Protein AF-A0A812RHD6-F1 (afdb_monomer)

Sequence (148 aa):
MIKLGETEMQVLSQSPSPRGTELSVMFYEGPFAGHKVTVPAAGITIGRVSDNTLVLLQDGTVSAHHAMLFHENSNFFIQDLGSCNGTCVRLSEERISSDWHPIMDGDVPDLAGIWRASSPLKPSIAVTSFGLMWIKLRMLVRLREDSE

Solvent-accessible surface area (backbone atoms only — not comparable to full-atom values): 9041 Å² total; per-residue (Å²): 77,38,34,47,48,71,31,29,34,33,81,76,48,78,45,85,49,101,78,42,51,30,39,35,34,35,25,72,34,48,93,53,42,79,42,73,50,79,39,53,35,86,32,44,37,33,13,31,36,86,90,30,74,42,58,44,66,83,41,86,52,38,26,58,60,22,33,34,41,40,52,57,94,95,39,81,47,78,42,36,60,78,30,86,70,41,30,32,35,40,85,46,61,94,91,52,91,61,67,73,44,73,47,49,82,80,48,45,62,44,101,85,71,48,73,46,79,59,79,79,74,74,82,90,67,87,81,79,84,86,82,89,76,76,81,78,73,77,79,80,81,80,84,86,80,93,89,132

Foldseek 3Di:
DKDAFFKDKDFDDWDADPQGIKIWMATCTAPRHGDIDIATQAWWWEFCADVTPHHRVRRPQTHRTAWIWHHDPNDIDIAGPPGPVAMWDAPDDPPDDDDIDGHDHPQDQDPVRHTDDPPDPPPPDDDDDDDPDPPPPPPPPPPPDDDD

InterPro domains:
  IPR000253 Forkhead-associated (FHA) domain [PF00498] (44-108)
  IPR000253 Forkhead-associated (FHA) domain [PS50006] (44-89)
  IPR000253 Forkhead-associated (FHA) domain [SM00240] (43-94)
  IPR008984 SMAD/FHA domain superfamily [SSF49879] (15-108)

Nearest PDB structures (foldseek):
  5a8i-assembly1_A  TM=7.396E-01  e=1.228E-04  Sulfolobus acidocaldarius
  4d9v-assembly1_A  TM=8.125E-01  e=6.329E-02  Yersinia pseudotuberculosis
  6uid-assembly1_A  TM=7.118E-01  e=7.055E-02  Pseudomonas aeruginosa
  1lgp-assembly1_A  TM=6.409E-01  e=7.055E-02  Homo sapiens
  3jva-assembly1_C  TM=2.546E-01  e=3.924E+00  Enterococcus faecalis V583

Organism: NCBI:txid878477

Structure (mmCIF, N/CA/C/O backbone):
data_AF-A0A812RHD6-F1
#
_entry.id   AF-A0A812RHD6-F1
#
loop_
_atom_site.group_PDB
_atom_site.id
_atom_site.type_symbol
_atom_site.label_atom_id
_atom_site.label_alt_id
_atom_site.label_comp_id
_atom_site.label_asym_id
_atom_site.label_entity_id
_atom_site.label_seq_id
_atom_site.pdbx_PDB_ins_code
_atom_site.Cartn_x
_atom_site.Cartn_y
_atom_site.Cartn_z
_atom_site.occupancy
_atom_site.B_iso_or_equiv
_atom_site.auth_seq_id
_atom_site.auth_comp_id
_atom_site.auth_asym_id
_atom_site.auth_atom_id
_atom_site.pdbx_PDB_model_num
ATOM 1 N N . MET A 1 1 ? 6.148 8.066 -0.228 1.00 86.81 1 MET A N 1
ATOM 2 C CA . MET A 1 1 ? 5.209 7.763 0.879 1.00 86.81 1 MET A CA 1
ATOM 3 C C . MET A 1 1 ? 3.896 7.322 0.259 1.00 86.81 1 MET A C 1
ATOM 5 O O . MET A 1 1 ? 3.568 7.822 -0.809 1.00 86.81 1 MET A O 1
ATOM 9 N N . ILE A 1 2 ? 3.186 6.392 0.878 1.00 90.06 2 ILE A N 1
ATOM 10 C CA . ILE A 1 2 ? 1.908 5.839 0.433 1.00 90.06 2 ILE A CA 1
ATOM 11 C C . ILE A 1 2 ? 0.946 5.955 1.614 1.00 90.06 2 ILE A C 1
ATOM 13 O O . ILE A 1 2 ? 1.326 5.607 2.728 1.00 90.06 2 ILE A O 1
ATOM 17 N N . LYS A 1 3 ? -0.269 6.441 1.385 1.00 90.69 3 LYS A N 1
ATOM 18 C CA . LYS A 1 3 ? -1.308 6.605 2.397 1.00 90.69 3 LYS A CA 1
ATOM 19 C C . LYS A 1 3 ? -2.534 5.778 2.031 1.00 90.69 3 LYS A C 1
ATOM 21 O O . LYS A 1 3 ? -2.970 5.798 0.882 1.00 90.69 3 LYS A O 1
ATOM 26 N N . LEU A 1 4 ? -3.061 5.066 3.019 1.00 89.75 4 LEU A N 1
ATOM 27 C CA . LEU A 1 4 ? -4.232 4.196 2.947 1.00 89.75 4 LEU A CA 1
ATOM 28 C C . LEU A 1 4 ? -5.114 4.532 4.151 1.00 89.75 4 LEU A C 1
ATOM 30 O O . LEU A 1 4 ? -4.829 4.094 5.264 1.00 89.75 4 LEU A O 1
ATOM 34 N N . GLY A 1 5 ? -6.150 5.350 3.957 1.00 87.50 5 GLY A N 1
ATOM 35 C CA . GLY A 1 5 ? -6.889 5.906 5.095 1.00 87.50 5 GLY A CA 1
ATOM 36 C C . GLY A 1 5 ? -5.998 6.811 5.963 1.00 87.50 5 GLY A C 1
ATOM 37 O O . GLY A 1 5 ? -5.412 7.767 5.455 1.00 87.50 5 GLY A O 1
ATOM 38 N N . GLU A 1 6 ? -5.877 6.511 7.257 1.00 87.56 6 GLU A N 1
ATOM 39 C CA . GLU A 1 6 ? -4.984 7.185 8.216 1.00 87.56 6 GLU A CA 1
ATOM 40 C C . GLU A 1 6 ? -3.612 6.508 8.329 1.00 87.56 6 GLU A C 1
ATOM 42 O O . GLU A 1 6 ? -2.696 7.047 8.948 1.00 87.56 6 GLU A O 1
ATOM 47 N N . THR A 1 7 ? -3.438 5.345 7.704 1.00 89.44 7 THR A N 1
ATOM 48 C CA . THR A 1 7 ? -2.173 4.617 7.702 1.00 89.44 7 THR A CA 1
ATOM 49 C C . THR A 1 7 ? -1.232 5.172 6.632 1.00 89.44 7 THR A C 1
ATOM 51 O O . THR A 1 7 ? -1.577 5.217 5.450 1.00 89.44 7 THR A O 1
ATOM 54 N N . GLU A 1 8 ? -0.010 5.543 7.025 1.00 91.50 8 GLU A N 1
ATOM 55 C CA . GLU A 1 8 ? 1.048 5.984 6.106 1.00 91.50 8 GLU A CA 1
ATOM 56 C C . GLU A 1 8 ? 2.239 5.029 6.125 1.00 91.50 8 GLU A C 1
ATOM 58 O O . GLU A 1 8 ? 2.721 4.616 7.181 1.00 91.50 8 GLU A O 1
ATOM 63 N N . MET A 1 9 ? 2.747 4.705 4.938 1.00 91.94 9 MET A N 1
ATOM 64 C CA . MET A 1 9 ? 3.860 3.788 4.745 1.00 91.94 9 MET A CA 1
ATOM 65 C C . MET A 1 9 ? 4.870 4.286 3.706 1.00 91.94 9 MET A C 1
ATOM 67 O O . MET A 1 9 ? 4.532 4.936 2.717 1.00 91.94 9 MET A O 1
ATOM 71 N N . GLN A 1 10 ? 6.140 3.954 3.901 1.00 90.31 10 GLN A N 1
ATOM 72 C CA . GLN A 1 10 ? 7.234 4.275 2.994 1.00 90.31 10 GLN A CA 1
ATOM 73 C C . GLN A 1 10 ? 7.834 3.003 2.413 1.00 90.31 10 GLN A C 1
ATOM 75 O O . GLN A 1 10 ? 8.147 2.060 3.138 1.00 90.31 10 GLN A O 1
ATOM 80 N N . VAL A 1 11 ? 8.075 3.011 1.106 1.00 89.31 11 VAL A N 1
ATOM 81 C CA . VAL A 1 11 ? 8.959 2.036 0.468 1.00 89.31 11 VAL A CA 1
ATOM 82 C C . VAL A 1 11 ? 10.398 2.355 0.865 1.00 89.31 11 VAL A C 1
ATOM 84 O O . VAL A 1 11 ? 10.882 3.449 0.587 1.00 89.31 11 VAL A O 1
ATOM 87 N N . LEU A 1 12 ? 11.071 1.403 1.507 1.00 89.00 12 LEU A N 1
ATOM 88 C CA . LEU A 1 12 ? 12.463 1.546 1.929 1.00 89.00 12 LEU A CA 1
ATOM 89 C C . LEU A 1 12 ? 13.443 1.036 0.873 1.00 89.00 12 LEU A C 1
ATOM 91 O O . LEU A 1 12 ? 14.449 1.679 0.599 1.00 89.00 12 LEU A O 1
ATOM 95 N N . SER A 1 13 ? 13.183 -0.146 0.313 1.00 88.25 13 SER A N 1
ATOM 96 C CA . SER A 1 13 ? 14.088 -0.775 -0.648 1.00 88.25 13 SER A CA 1
ATOM 97 C C . SER A 1 13 ? 13.400 -1.883 -1.433 1.00 88.25 13 SER A C 1
ATOM 99 O O . SER A 1 13 ? 12.423 -2.474 -0.971 1.00 88.25 13 SER A O 1
ATOM 101 N N . GLN A 1 14 ? 13.972 -2.211 -2.588 1.00 90.81 14 GLN A N 1
ATOM 102 C CA . GLN A 1 14 ? 13.684 -3.429 -3.336 1.00 90.81 14 GLN A CA 1
ATOM 103 C C . GLN A 1 14 ? 14.949 -4.282 -3.353 1.00 90.81 14 GLN A C 1
ATOM 105 O O . GLN A 1 14 ? 16.029 -3.777 -3.660 1.00 90.81 14 GLN A O 1
ATOM 110 N N . SER A 1 15 ? 14.836 -5.554 -2.985 1.00 87.94 15 SER A N 1
ATOM 111 C CA . SER A 1 15 ? 15.979 -6.466 -2.921 1.00 87.94 15 SER A CA 1
ATOM 112 C C . SER A 1 15 ? 15.669 -7.790 -3.612 1.00 87.94 15 SER A C 1
ATOM 114 O O . SER A 1 15 ? 14.562 -8.307 -3.457 1.00 87.94 15 SER A O 1
ATOM 116 N N . PRO A 1 16 ? 16.625 -8.375 -4.350 1.00 89.38 16 PRO A N 1
ATOM 117 C CA . PRO A 1 16 ? 16.440 -9.693 -4.939 1.00 89.38 16 PRO A CA 1
ATOM 118 C C . PRO A 1 16 ? 16.329 -10.766 -3.847 1.00 89.38 16 PRO A C 1
ATOM 120 O O . PRO A 1 16 ? 17.078 -10.754 -2.871 1.00 89.38 16 PRO A O 1
ATOM 123 N N . SER A 1 17 ? 15.421 -11.722 -4.038 1.00 88.50 17 SER A N 1
ATOM 124 C CA . SER A 1 17 ? 15.264 -12.921 -3.210 1.00 88.50 17 SER A CA 1
ATOM 125 C C . SER A 1 17 ? 15.169 -14.174 -4.097 1.00 88.50 17 SER A C 1
ATOM 127 O O . SER A 1 17 ? 14.880 -14.061 -5.293 1.00 88.50 17 SER A O 1
ATOM 129 N N . PRO A 1 18 ? 15.321 -15.392 -3.539 1.00 87.31 18 PRO A N 1
ATOM 130 C CA . PRO A 1 18 ? 15.112 -16.638 -4.286 1.00 87.31 18 PRO A CA 1
ATOM 131 C C . PRO A 1 18 ? 13.714 -16.779 -4.911 1.00 87.31 18 PRO A C 1
ATOM 133 O O . PRO A 1 18 ? 13.530 -17.588 -5.815 1.00 87.31 18 PRO A O 1
ATOM 136 N N . ARG A 1 19 ? 12.724 -16.015 -4.428 1.00 84.12 19 ARG A N 1
ATOM 137 C CA . ARG A 1 19 ? 11.331 -16.029 -4.903 1.00 84.12 19 ARG A CA 1
ATOM 138 C C . ARG A 1 19 ? 10.986 -14.823 -5.790 1.00 84.12 19 ARG A C 1
ATOM 140 O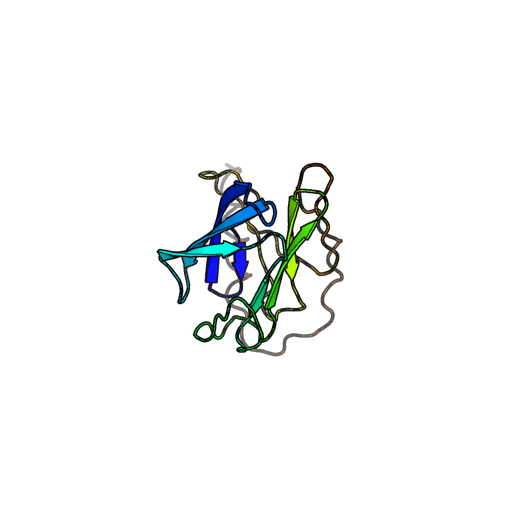 O . ARG A 1 19 ? 9.812 -14.593 -6.059 1.00 84.12 19 ARG A O 1
ATOM 147 N N . GLY A 1 20 ? 11.986 -14.054 -6.226 1.00 87.00 20 GLY A N 1
ATOM 148 C CA . GLY A 1 20 ? 11.824 -12.814 -6.993 1.00 87.00 20 GLY A CA 1
ATOM 149 C C . GLY A 1 20 ? 12.199 -11.568 -6.190 1.00 87.00 20 GLY A C 1
ATOM 150 O O . GLY A 1 20 ? 12.770 -11.666 -5.105 1.00 87.00 20 GLY A O 1
ATOM 151 N N . THR A 1 21 ? 11.907 -10.381 -6.715 1.00 88.88 21 THR A N 1
ATOM 152 C CA . THR A 1 21 ? 12.156 -9.116 -6.009 1.00 88.88 21 THR A CA 1
ATOM 153 C C . THR A 1 21 ? 11.221 -8.993 -4.804 1.00 88.88 21 THR A C 1
ATOM 155 O O . THR A 1 21 ? 10.021 -9.204 -4.929 1.00 88.88 21 THR A O 1
ATOM 158 N N . GLU A 1 22 ? 11.755 -8.651 -3.636 1.00 92.69 22 GLU A N 1
ATOM 159 C CA . GLU A 1 22 ? 10.981 -8.340 -2.433 1.00 92.69 22 GLU A CA 1
ATOM 160 C C . GLU A 1 22 ? 11.029 -6.830 -2.163 1.00 92.69 22 GLU A C 1
ATOM 162 O O . GLU A 1 22 ? 12.077 -6.193 -2.301 1.00 92.69 22 GLU A O 1
ATOM 167 N N . LEU A 1 23 ? 9.893 -6.255 -1.774 1.00 91.81 23 LEU A N 1
ATOM 168 C CA . LEU A 1 23 ? 9.745 -4.840 -1.443 1.00 91.81 23 LEU A CA 1
ATOM 169 C C . LEU A 1 23 ? 9.657 -4.679 0.077 1.00 91.81 23 LEU A C 1
ATOM 171 O O . LEU A 1 23 ? 8.780 -5.235 0.730 1.00 91.81 23 LEU A O 1
ATOM 175 N N . SER A 1 24 ? 10.563 -3.894 0.651 1.00 92.94 24 SER A N 1
ATOM 176 C CA . SER A 1 24 ? 10.540 -3.541 2.068 1.00 92.94 24 SER A CA 1
ATOM 177 C C . SER A 1 24 ? 9.732 -2.266 2.272 1.00 92.94 24 SER A C 1
ATOM 179 O O . SER A 1 24 ? 10.080 -1.224 1.719 1.00 92.94 24 SER A O 1
ATOM 181 N N . VAL A 1 25 ? 8.736 -2.317 3.151 1.00 92.94 25 VAL A N 1
ATOM 182 C CA . VAL A 1 25 ? 7.863 -1.190 3.490 1.00 92.94 25 VAL A CA 1
ATOM 183 C C . VAL A 1 25 ? 7.915 -0.924 4.995 1.00 92.94 25 VAL A C 1
ATOM 185 O O . VAL A 1 25 ? 7.939 -1.866 5.782 1.00 92.94 25 VAL A O 1
ATOM 188 N N . MET A 1 26 ? 7.950 0.342 5.409 1.00 93.62 26 MET A N 1
ATOM 189 C CA . MET A 1 26 ? 7.891 0.761 6.814 1.00 93.62 26 MET A CA 1
ATOM 190 C C . MET A 1 26 ? 6.690 1.662 7.057 1.00 93.62 26 MET A C 1
ATOM 192 O O . MET A 1 26 ? 6.425 2.561 6.268 1.00 93.62 26 MET A O 1
ATOM 196 N N . PHE A 1 27 ? 5.985 1.435 8.157 1.00 92.81 27 PHE A N 1
ATOM 197 C CA . PHE A 1 27 ? 4.834 2.232 8.567 1.00 92.81 27 PHE A CA 1
ATOM 198 C C . PHE A 1 27 ? 5.286 3.415 9.420 1.00 92.81 27 PHE A C 1
ATOM 200 O O . PHE A 1 27 ? 6.046 3.240 10.373 1.00 92.81 27 PHE A O 1
ATOM 207 N N . TYR A 1 28 ? 4.801 4.606 9.089 1.00 89.69 28 TYR A N 1
ATOM 208 C CA . TYR A 1 28 ? 5.109 5.856 9.785 1.00 89.69 28 TYR A CA 1
ATOM 209 C C . TYR A 1 28 ? 3.925 6.353 10.611 1.00 89.69 28 TYR A C 1
ATOM 211 O O . TYR A 1 28 ? 4.125 6.834 11.723 1.00 89.69 28 TYR A O 1
ATOM 219 N N . GLU A 1 29 ? 2.706 6.176 10.101 1.00 87.88 29 GLU A N 1
ATOM 220 C CA . GLU A 1 29 ? 1.467 6.537 10.793 1.00 87.88 29 GLU A CA 1
ATOM 221 C C . GLU A 1 29 ? 0.463 5.381 10.763 1.00 87.88 29 GLU A C 1
ATOM 223 O O . GLU A 1 29 ? 0.575 4.450 9.960 1.00 87.88 29 GLU A O 1
ATOM 228 N N . GLY A 1 30 ? -0.523 5.452 11.656 1.00 85.50 30 GLY A N 1
ATOM 229 C CA . GLY A 1 30 ? -1.557 4.439 11.824 1.00 85.50 30 GLY A CA 1
ATOM 230 C C . GLY A 1 30 ? -1.192 3.339 12.832 1.00 85.50 30 GLY A C 1
ATOM 231 O O . GLY A 1 30 ? -0.153 3.396 13.496 1.00 85.50 30 GLY A O 1
ATOM 232 N N . PRO A 1 31 ? -2.041 2.304 12.959 1.00 82.12 31 PRO A N 1
ATOM 233 C CA . PRO A 1 31 ? -1.912 1.274 13.997 1.00 82.12 31 PRO A CA 1
ATOM 234 C C . PRO A 1 31 ? -0.623 0.448 13.935 1.00 82.12 31 PRO A C 1
ATOM 236 O O . PRO A 1 31 ? -0.224 -0.166 14.921 1.00 82.12 31 PRO A O 1
ATOM 239 N N . PHE A 1 32 ? 0.024 0.427 12.770 1.00 84.44 32 PHE A N 1
ATOM 240 C CA . PHE A 1 32 ? 1.258 -0.314 12.527 1.00 84.44 32 PHE A CA 1
ATOM 241 C C . PHE A 1 32 ? 2.505 0.574 12.538 1.00 84.44 32 PHE A C 1
ATOM 243 O O . PHE A 1 32 ? 3.579 0.083 12.199 1.00 84.44 32 PHE A O 1
ATOM 250 N N . ALA A 1 33 ? 2.415 1.848 12.942 1.00 90.25 33 ALA A N 1
ATOM 251 C CA . ALA A 1 33 ? 3.562 2.757 12.983 1.00 90.25 33 ALA A CA 1
ATOM 252 C C . ALA A 1 33 ? 4.799 2.117 13.653 1.00 90.25 33 ALA A C 1
ATOM 254 O O . ALA A 1 33 ? 4.703 1.439 14.679 1.00 90.25 33 ALA A O 1
ATOM 255 N N . GLY A 1 34 ? 5.965 2.284 13.027 1.00 90.69 34 GLY A N 1
ATOM 256 C CA . GLY A 1 34 ? 7.237 1.685 13.439 1.00 90.69 34 GLY A CA 1
ATOM 257 C C . GLY A 1 34 ? 7.477 0.251 12.951 1.00 90.69 34 GLY A C 1
ATOM 258 O O . GLY A 1 34 ? 8.602 -0.240 13.056 1.00 90.69 34 GLY A O 1
ATOM 259 N N . HIS A 1 35 ? 6.475 -0.428 12.387 1.00 92.19 35 HIS A N 1
ATOM 260 C CA . HIS A 1 35 ? 6.648 -1.781 11.860 1.00 92.19 35 HIS A CA 1
ATOM 261 C C . HIS A 1 35 ? 7.221 -1.764 10.444 1.00 92.19 35 HIS A C 1
ATOM 263 O O . HIS A 1 35 ? 6.973 -0.854 9.650 1.00 92.19 35 HIS A O 1
ATOM 269 N N . LYS A 1 36 ? 7.967 -2.820 10.116 1.00 94.00 36 LYS A N 1
ATOM 270 C CA . LYS A 1 36 ? 8.471 -3.091 8.771 1.00 94.00 36 LYS A CA 1
ATOM 271 C C . LYS A 1 36 ? 7.857 -4.384 8.250 1.00 94.00 36 LYS A C 1
ATOM 273 O O . LYS A 1 36 ? 7.859 -5.395 8.948 1.00 94.00 36 LYS A O 1
ATOM 278 N N . VAL A 1 37 ? 7.363 -4.342 7.020 1.00 93.25 37 VAL A N 1
ATOM 279 C CA . VAL A 1 37 ? 6.753 -5.473 6.318 1.00 93.25 37 VAL A CA 1
ATOM 280 C C . VAL A 1 37 ? 7.507 -5.722 5.018 1.00 93.25 37 VAL A C 1
ATOM 282 O O . VAL A 1 37 ? 7.915 -4.786 4.329 1.00 93.25 37 VAL A O 1
ATOM 285 N N . THR A 1 38 ? 7.691 -6.998 4.692 1.00 94.25 38 THR A N 1
ATOM 286 C CA . THR A 1 38 ? 8.257 -7.434 3.415 1.00 94.25 38 THR A CA 1
ATOM 287 C C . THR A 1 38 ? 7.133 -7.910 2.508 1.00 94.25 38 THR A C 1
ATOM 289 O O . THR A 1 38 ? 6.351 -8.781 2.884 1.00 94.25 38 THR A O 1
ATOM 292 N N . VAL A 1 39 ? 7.072 -7.348 1.309 1.00 93.31 39 VAL A N 1
ATOM 293 C CA . VAL A 1 39 ? 6.111 -7.693 0.266 1.00 93.31 39 VAL A CA 1
ATOM 294 C C . VAL A 1 39 ? 6.810 -8.594 -0.759 1.00 93.31 39 VAL A C 1
ATOM 296 O O . VAL A 1 39 ? 7.800 -8.167 -1.359 1.00 93.31 39 VAL A O 1
ATOM 299 N N . PRO A 1 40 ? 6.348 -9.840 -0.959 1.00 93.75 40 PRO A N 1
ATOM 300 C CA . PRO A 1 40 ? 6.914 -10.740 -1.956 1.00 93.75 40 PRO A CA 1
ATOM 301 C C . PRO A 1 40 ? 6.596 -10.291 -3.387 1.00 93.75 40 PRO A C 1
ATOM 303 O O . PRO A 1 40 ? 5.636 -9.560 -3.624 1.00 93.75 40 PRO A O 1
ATOM 306 N N . ALA A 1 41 ? 7.336 -10.830 -4.360 1.00 89.88 41 ALA A N 1
ATOM 307 C CA . ALA A 1 41 ? 7.064 -10.629 -5.788 1.00 89.88 41 ALA A CA 1
ATOM 308 C C . ALA A 1 41 ? 5.666 -11.117 -6.219 1.00 89.88 41 ALA A C 1
ATOM 310 O O . ALA A 1 41 ? 5.142 -10.672 -7.230 1.00 89.88 41 ALA A O 1
ATOM 311 N N . ALA A 1 42 ? 5.044 -12.021 -5.456 1.00 91.31 42 ALA A N 1
ATOM 312 C CA . ALA A 1 42 ? 3.663 -12.445 -5.690 1.00 91.31 42 ALA A CA 1
ATOM 313 C C . ALA A 1 42 ? 2.629 -11.332 -5.417 1.00 91.31 42 ALA A C 1
ATOM 315 O O . ALA A 1 42 ? 1.467 -11.484 -5.783 1.00 91.31 42 ALA A O 1
ATOM 316 N N . GLY A 1 43 ? 3.039 -10.226 -4.788 1.00 91.62 43 GLY A N 1
ATOM 317 C CA . GLY A 1 43 ? 2.140 -9.170 -4.344 1.00 91.62 43 GLY A CA 1
ATOM 318 C C . GLY A 1 43 ? 1.421 -9.501 -3.037 1.00 91.62 43 GLY A C 1
ATOM 319 O O . GLY A 1 43 ? 1.552 -10.597 -2.487 1.00 91.62 43 GLY A O 1
ATOM 320 N N . ILE A 1 44 ? 0.689 -8.515 -2.522 1.00 95.62 44 ILE A N 1
ATOM 321 C CA . ILE A 1 44 ? -0.158 -8.618 -1.333 1.00 95.62 44 ILE A CA 1
ATOM 322 C C . ILE A 1 44 ? -1.424 -7.781 -1.496 1.00 95.62 44 ILE A C 1
ATOM 324 O O . ILE A 1 44 ? -1.416 -6.719 -2.120 1.00 95.62 44 ILE A O 1
ATOM 328 N N . THR A 1 45 ? -2.498 -8.219 -0.851 1.00 96.50 45 THR A N 1
ATOM 329 C CA . THR A 1 45 ? -3.703 -7.410 -0.642 1.00 96.50 45 THR A CA 1
ATOM 330 C C . THR A 1 45 ? -3.645 -6.707 0.709 1.00 96.50 45 THR A C 1
ATOM 332 O O . THR A 1 45 ? -3.126 -7.256 1.687 1.00 96.50 45 THR A O 1
ATOM 335 N N . ILE A 1 46 ? -4.167 -5.483 0.760 1.00 95.19 46 ILE A N 1
ATOM 336 C CA . ILE A 1 46 ? -4.187 -4.625 1.943 1.00 95.19 46 ILE A CA 1
ATOM 337 C C . ILE A 1 46 ? -5.626 -4.198 2.213 1.00 95.19 46 ILE A C 1
ATOM 339 O O . ILE A 1 46 ? -6.315 -3.674 1.333 1.00 95.19 46 ILE A O 1
ATOM 343 N N . GLY A 1 47 ? -6.079 -4.377 3.447 1.00 95.00 47 GLY A N 1
ATOM 344 C CA . GLY A 1 47 ? -7.425 -3.984 3.836 1.00 95.00 47 GLY A CA 1
ATOM 345 C C . GLY A 1 47 ? -7.741 -4.325 5.282 1.00 95.00 47 GLY A C 1
ATOM 346 O O . GLY A 1 47 ? -6.883 -4.779 6.033 1.00 95.00 47 GLY A O 1
ATOM 347 N N . ARG A 1 48 ? -8.979 -4.070 5.699 1.00 95.12 48 ARG A N 1
ATOM 348 C CA . ARG A 1 48 ? -9.401 -4.214 7.099 1.00 95.12 48 ARG A CA 1
ATOM 349 C C . ARG A 1 48 ? -9.882 -5.621 7.465 1.00 95.12 48 ARG A C 1
ATOM 351 O O . ARG A 1 48 ? -9.879 -5.965 8.645 1.00 95.12 48 ARG A O 1
ATOM 358 N N . VAL A 1 49 ? -10.310 -6.425 6.489 1.00 95.94 49 VAL A N 1
ATOM 359 C CA . VAL A 1 49 ? -10.789 -7.799 6.734 1.00 95.94 49 VAL A CA 1
ATOM 360 C C . VAL A 1 49 ? -9.660 -8.830 6.641 1.00 95.94 49 VAL A C 1
ATOM 362 O O . VAL A 1 49 ? -8.618 -8.578 6.037 1.00 95.94 49 VAL A O 1
ATOM 365 N N . SER A 1 50 ? -9.859 -9.980 7.288 1.00 95.25 50 SER A N 1
ATOM 366 C CA . SER A 1 50 ? -8.824 -10.986 7.569 1.00 95.25 50 SER A CA 1
ATOM 367 C C . SER A 1 50 ? -8.378 -11.836 6.378 1.00 95.25 50 SER A C 1
ATOM 369 O O . SER A 1 50 ? -7.448 -12.621 6.521 1.00 95.25 50 SER A O 1
ATOM 371 N N . ASP A 1 51 ? -9.056 -11.745 5.240 1.00 95.56 51 ASP A N 1
ATOM 372 C CA . ASP A 1 51 ? -8.664 -12.419 3.998 1.00 95.56 51 ASP A CA 1
ATOM 373 C C . ASP A 1 51 ? -7.633 -11.613 3.185 1.00 95.56 51 ASP A C 1
ATOM 375 O O . ASP A 1 51 ? -7.078 -12.126 2.211 1.00 95.56 51 ASP A O 1
ATOM 379 N N . ASN A 1 52 ? -7.322 -10.378 3.599 1.00 96.56 52 ASN A N 1
ATOM 380 C CA . ASN A 1 52 ? -6.179 -9.644 3.074 1.00 96.56 52 ASN A CA 1
ATOM 381 C C . ASN A 1 52 ? -4.871 -10.197 3.640 1.00 96.56 52 ASN A C 1
ATOM 383 O O . ASN A 1 52 ? -4.805 -10.655 4.779 1.00 96.56 52 ASN A O 1
ATOM 387 N N . THR A 1 53 ? -3.792 -10.089 2.868 1.00 95.56 53 THR A N 1
ATOM 388 C CA . THR A 1 53 ? -2.462 -10.484 3.356 1.00 95.56 53 THR A CA 1
ATOM 389 C C . THR A 1 53 ? -1.942 -9.523 4.429 1.00 95.56 53 THR A C 1
ATOM 391 O O . THR A 1 53 ? -1.348 -9.956 5.414 1.00 95.56 53 THR A O 1
ATOM 394 N N . LEU A 1 54 ? -2.179 -8.220 4.257 1.00 93.44 54 LEU A N 1
ATOM 395 C CA . LEU A 1 54 ? -1.899 -7.193 5.255 1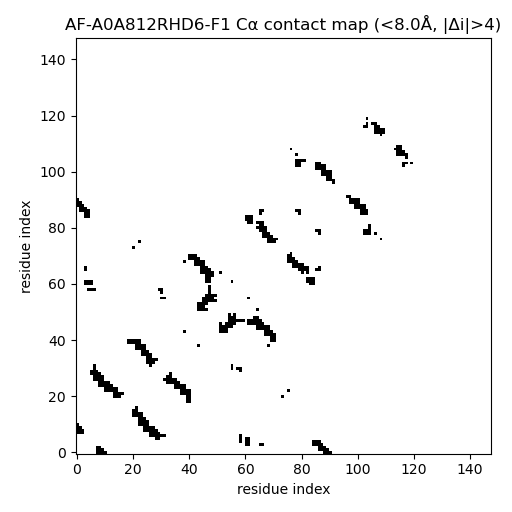.00 93.44 54 LEU A CA 1
ATOM 396 C C . LEU A 1 54 ? -3.217 -6.648 5.810 1.00 93.44 54 LEU A C 1
ATOM 398 O O . LEU A 1 54 ? -3.944 -5.922 5.128 1.00 93.44 54 LEU A O 1
ATOM 402 N N . VAL A 1 55 ? -3.501 -6.993 7.065 1.00 94.69 55 VAL A N 1
ATOM 403 C CA . VAL A 1 55 ? -4.769 -6.671 7.724 1.00 94.69 55 VAL A CA 1
ATOM 404 C C . VAL A 1 55 ? -4.610 -5.457 8.639 1.00 94.69 55 VAL A C 1
ATOM 406 O O . VAL A 1 55 ? -3.992 -5.540 9.699 1.00 94.69 55 VAL A O 1
ATOM 409 N N . LEU A 1 56 ? -5.226 -4.337 8.267 1.00 90.56 56 LEU A N 1
ATOM 410 C CA . LEU A 1 56 ? -5.238 -3.085 9.030 1.00 90.56 56 LEU A CA 1
ATOM 411 C C . LEU A 1 56 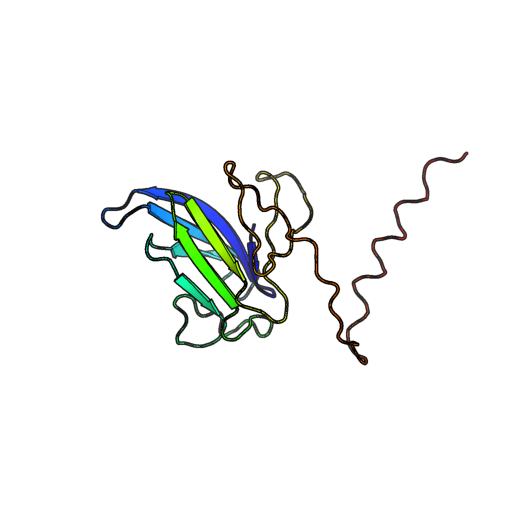? -6.505 -2.970 9.897 1.00 90.56 56 LEU A C 1
ATOM 413 O O . LEU A 1 56 ? -7.268 -2.015 9.786 1.00 90.56 56 LEU A O 1
ATOM 417 N N . LEU A 1 57 ? -6.758 -3.968 10.757 1.00 89.81 57 LEU A N 1
ATOM 418 C CA . LEU A 1 57 ? -8.032 -4.116 11.490 1.00 89.81 57 LEU A CA 1
ATOM 419 C C . LEU A 1 57 ? -8.407 -2.891 12.346 1.00 89.81 57 LEU A C 1
ATOM 421 O O . LEU A 1 57 ? -9.586 -2.580 12.506 1.00 89.81 57 LEU A O 1
ATOM 425 N N . GLN A 1 58 ? -7.402 -2.228 12.916 1.00 88.25 58 GLN A N 1
ATOM 426 C CA . GLN A 1 58 ? -7.572 -1.123 13.861 1.00 88.25 58 GLN A CA 1
ATOM 427 C C . GLN A 1 58 ? -7.807 0.233 13.175 1.00 88.25 58 GLN A C 1
ATOM 429 O O . GLN A 1 58 ? -8.176 1.187 13.854 1.00 88.25 58 GLN A O 1
ATOM 434 N N . ASP A 1 59 ? -7.618 0.331 11.855 1.00 86.88 59 ASP A N 1
ATOM 435 C CA . ASP A 1 59 ? -7.826 1.571 11.107 1.00 86.88 59 ASP A CA 1
ATOM 436 C C . ASP A 1 59 ? -9.231 1.585 10.488 1.00 86.88 59 ASP A C 1
ATOM 438 O O . ASP A 1 59 ? -9.486 0.992 9.440 1.00 86.88 59 ASP A O 1
ATOM 442 N N . GLY A 1 60 ? -10.166 2.279 11.142 1.00 87.81 60 GLY A N 1
ATOM 443 C CA . GLY A 1 60 ? -11.553 2.393 10.680 1.00 87.81 60 GLY A CA 1
ATOM 444 C C . GLY A 1 60 ? -11.719 3.131 9.346 1.00 87.81 60 GLY A C 1
ATOM 445 O O . GLY A 1 60 ? -12.770 3.015 8.716 1.00 87.81 60 GLY A O 1
ATOM 446 N N . THR A 1 61 ? -10.695 3.859 8.898 1.00 89.38 61 THR A N 1
ATOM 447 C CA . THR A 1 61 ? -10.695 4.593 7.627 1.00 89.38 61 THR A CA 1
ATOM 448 C C . THR A 1 61 ? -10.204 3.736 6.456 1.00 89.38 61 THR A C 1
ATOM 450 O O . THR A 1 61 ? -10.325 4.134 5.294 1.00 89.38 61 THR A O 1
ATOM 453 N N . VAL A 1 62 ? -9.709 2.526 6.735 1.00 92.31 62 VAL A N 1
ATOM 454 C CA . VAL A 1 62 ? -9.324 1.543 5.724 1.00 92.31 62 VAL A CA 1
ATOM 455 C C . VAL A 1 62 ? -10.534 0.682 5.328 1.00 92.31 62 VAL A C 1
ATOM 457 O O . VAL A 1 62 ? -11.219 0.077 6.163 1.00 92.31 62 VAL A O 1
ATOM 460 N N . SER A 1 63 ? -10.808 0.611 4.020 1.00 92.25 63 SER A N 1
ATOM 461 C CA . SER A 1 63 ? -11.818 -0.283 3.439 1.00 92.25 63 SER A CA 1
ATOM 462 C C . SER A 1 63 ? -11.534 -1.766 3.702 1.00 92.25 63 SER A C 1
ATOM 464 O O . SER A 1 63 ? -10.404 -2.169 3.970 1.00 92.25 63 SER A O 1
ATOM 466 N N . ALA A 1 64 ? -12.575 -2.602 3.596 1.00 94.50 64 ALA A N 1
ATOM 467 C CA . ALA A 1 64 ? -12.463 -4.056 3.739 1.00 94.50 64 ALA A CA 1
ATOM 468 C C . ALA A 1 64 ? -11.374 -4.629 2.817 1.00 94.50 64 ALA A C 1
ATOM 470 O O . ALA A 1 64 ? -10.438 -5.244 3.313 1.00 94.50 64 ALA A O 1
ATOM 471 N N . HIS A 1 65 ? -11.443 -4.314 1.525 1.00 94.94 65 HIS A N 1
ATOM 472 C CA . HIS A 1 65 ? -10.363 -4.478 0.555 1.00 94.94 65 HIS A CA 1
ATOM 473 C C . HIS A 1 65 ? -10.017 -3.079 0.060 1.00 94.94 65 HIS A C 1
ATOM 475 O O . HIS A 1 65 ? -10.878 -2.410 -0.507 1.00 94.94 65 HIS A O 1
ATOM 481 N N . HIS A 1 66 ? -8.826 -2.583 0.380 1.00 93.38 66 HIS A N 1
ATOM 482 C CA . HIS A 1 66 ? -8.481 -1.183 0.139 1.00 93.38 66 HIS A CA 1
ATOM 483 C C . HIS A 1 66 ? -7.591 -1.042 -1.085 1.00 93.38 66 HIS A C 1
ATOM 485 O O . HIS A 1 66 ? -7.915 -0.296 -2.001 1.00 93.38 66 HIS A O 1
ATOM 491 N N . ALA A 1 67 ? -6.479 -1.769 -1.099 1.00 93.81 67 ALA A N 1
ATOM 492 C CA . ALA A 1 67 ? -5.491 -1.680 -2.157 1.00 93.81 67 ALA A CA 1
ATOM 493 C C . ALA A 1 67 ? -4.779 -3.017 -2.359 1.00 93.81 67 ALA A C 1
ATOM 495 O O . ALA A 1 67 ? -4.783 -3.891 -1.488 1.00 93.81 67 ALA A O 1
ATOM 496 N N . MET A 1 68 ? -4.116 -3.152 -3.499 1.00 92.75 68 MET A N 1
ATOM 497 C CA . MET A 1 68 ? -3.233 -4.267 -3.807 1.00 92.75 68 MET A CA 1
ATOM 498 C C . MET A 1 68 ? -1.861 -3.740 -4.205 1.00 92.75 68 MET A C 1
ATOM 500 O O . MET A 1 68 ? -1.755 -2.859 -5.053 1.00 92.75 68 MET A O 1
ATOM 504 N N . LEU A 1 69 ? -0.812 -4.304 -3.609 1.00 90.88 69 LEU A N 1
ATOM 505 C CA . LEU A 1 69 ? 0.553 -4.172 -4.106 1.00 90.88 69 LEU A CA 1
ATOM 506 C C . LEU A 1 69 ? 0.863 -5.391 -4.966 1.00 90.88 69 LEU A C 1
ATOM 508 O O . LEU A 1 69 ? 0.715 -6.517 -4.501 1.00 90.88 69 LEU A O 1
ATOM 512 N N . PHE A 1 70 ? 1.326 -5.190 -6.189 1.00 89.19 70 PHE A N 1
ATOM 513 C CA . PHE A 1 70 ? 1.683 -6.278 -7.095 1.00 89.19 70 PHE A CA 1
ATOM 514 C C . PHE A 1 70 ? 2.986 -5.962 -7.821 1.00 89.19 70 PHE A C 1
ATOM 516 O O . PHE A 1 70 ? 3.424 -4.815 -7.857 1.00 89.19 70 PHE A O 1
ATOM 523 N N . HIS A 1 71 ? 3.638 -6.990 -8.355 1.00 84.12 71 HIS A N 1
ATOM 524 C CA . HIS A 1 71 ? 4.881 -6.843 -9.098 1.00 84.12 71 HIS A CA 1
ATOM 525 C C . HIS A 1 71 ? 4.676 -7.315 -10.534 1.00 84.12 71 HIS A C 1
ATOM 527 O O . HIS A 1 71 ? 4.279 -8.455 -10.770 1.00 84.12 71 HIS A O 1
ATOM 533 N N . GLU A 1 72 ? 4.968 -6.448 -11.492 1.00 84.19 72 GLU A N 1
ATOM 534 C CA . GLU A 1 72 ? 4.831 -6.724 -12.917 1.00 84.19 72 GLU A CA 1
ATOM 535 C C . GLU A 1 72 ? 5.974 -6.034 -13.677 1.00 84.19 72 GLU A C 1
ATOM 537 O O . GLU A 1 72 ? 6.432 -4.959 -13.299 1.00 84.19 72 GLU A O 1
ATOM 542 N N . ASN A 1 73 ? 6.491 -6.667 -14.736 1.00 83.00 73 ASN A N 1
ATOM 543 C CA . ASN A 1 73 ? 7.561 -6.105 -15.574 1.00 83.00 73 ASN A CA 1
ATOM 544 C C . ASN A 1 73 ? 8.762 -5.557 -14.770 1.00 83.00 73 ASN A C 1
ATOM 546 O O . 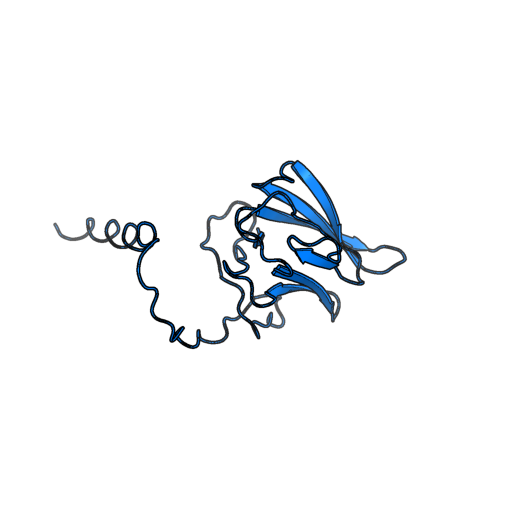ASN A 1 73 ? 9.273 -4.476 -15.062 1.00 83.00 73 ASN A O 1
ATOM 550 N N . SER A 1 74 ? 9.198 -6.305 -13.748 1.00 79.56 74 SER A N 1
ATOM 551 C CA . SER A 1 74 ? 10.311 -5.954 -12.844 1.00 79.56 74 SER A CA 1
ATOM 552 C C . SER A 1 74 ? 10.080 -4.734 -11.944 1.00 79.56 74 SER A C 1
ATOM 554 O O . SER A 1 74 ? 11.034 -4.223 -11.361 1.00 79.56 74 SER A O 1
ATOM 556 N N . ASN A 1 75 ? 8.838 -4.266 -11.820 1.00 81.69 75 ASN A N 1
ATOM 557 C CA . ASN A 1 75 ? 8.471 -3.104 -11.023 1.00 81.69 75 ASN A CA 1
ATOM 558 C C . ASN A 1 75 ? 7.331 -3.440 -10.058 1.00 81.69 75 ASN A C 1
ATOM 560 O O . ASN A 1 75 ? 6.488 -4.287 -10.338 1.00 81.69 75 ASN A O 1
ATOM 564 N N . PHE A 1 76 ? 7.313 -2.768 -8.906 1.00 83.44 76 PHE A N 1
ATOM 565 C CA . PHE A 1 76 ? 6.199 -2.840 -7.962 1.00 83.44 76 PHE A CA 1
ATOM 566 C C . PHE A 1 76 ? 5.195 -1.726 -8.222 1.00 83.44 76 PHE A C 1
ATOM 568 O O . PHE A 1 76 ? 5.567 -0.572 -8.431 1.00 83.44 76 PHE A O 1
ATOM 575 N N . PHE A 1 77 ? 3.924 -2.079 -8.111 1.00 85.81 77 PHE A N 1
ATOM 576 C CA . PHE A 1 77 ? 2.784 -1.221 -8.368 1.00 85.81 77 PHE A CA 1
ATOM 577 C C . PHE A 1 77 ? 1.788 -1.307 -7.224 1.00 85.81 77 PHE A C 1
ATOM 579 O O . PHE A 1 77 ? 1.715 -2.324 -6.535 1.00 85.81 77 PHE A O 1
ATOM 586 N N . ILE A 1 78 ? 1.025 -0.234 -7.034 1.00 88.56 78 ILE A N 1
ATOM 587 C CA . ILE A 1 78 ? -0.083 -0.176 -6.087 1.00 88.56 78 ILE A CA 1
ATOM 588 C C . ILE A 1 78 ? -1.365 0.196 -6.827 1.00 88.56 78 ILE A C 1
ATOM 590 O O . ILE A 1 78 ? -1.381 1.144 -7.601 1.00 88.56 78 ILE A O 1
ATOM 594 N N . GLN A 1 79 ? -2.437 -0.541 -6.579 1.00 87.44 79 GLN A N 1
ATOM 595 C CA . GLN A 1 79 ? -3.750 -0.283 -7.153 1.00 87.44 79 GLN A CA 1
ATOM 596 C C . GLN A 1 79 ? -4.763 -0.087 -6.034 1.00 87.44 79 GLN A C 1
ATOM 598 O O . GLN A 1 79 ? -4.832 -0.906 -5.116 1.00 87.44 79 GLN A O 1
ATOM 603 N N . ASP A 1 80 ? -5.552 0.981 -6.122 1.00 90.56 80 ASP A N 1
ATOM 604 C CA . ASP A 1 80 ? -6.731 1.166 -5.281 1.00 90.56 80 ASP A CA 1
ATOM 605 C C . ASP A 1 80 ? -7.855 0.222 -5.740 1.00 90.56 80 ASP A C 1
ATOM 607 O O . ASP A 1 80 ? -8.110 0.089 -6.935 1.00 90.56 80 ASP A O 1
ATOM 611 N N . LEU A 1 81 ? -8.521 -0.452 -4.800 1.00 89.06 81 LEU A N 1
ATOM 612 C CA . LEU A 1 81 ? -9.586 -1.427 -5.075 1.00 89.06 81 LEU A CA 1
ATOM 613 C C . LEU A 1 81 ? -10.991 -0.828 -4.885 1.00 89.06 81 LEU A C 1
ATOM 615 O O . LEU A 1 81 ? -11.924 -1.532 -4.496 1.00 89.06 81 LEU A O 1
ATOM 619 N N . GLY A 1 82 ? -11.147 0.476 -5.121 1.00 85.00 82 GLY A N 1
ATOM 620 C CA . GLY A 1 82 ? -12.394 1.199 -4.870 1.00 85.00 82 GLY A CA 1
ATOM 621 C C . GLY A 1 82 ? -12.579 1.512 -3.388 1.00 85.00 82 GLY A C 1
ATOM 622 O O . GLY A 1 82 ? -13.663 1.326 -2.828 1.00 85.00 82 GLY A O 1
ATOM 623 N N . SER A 1 83 ? -11.506 1.937 -2.722 1.00 88.88 83 SER A N 1
ATOM 624 C CA . SER A 1 83 ? -11.552 2.272 -1.303 1.00 88.88 83 SER A CA 1
ATOM 625 C C . SER A 1 83 ? -12.383 3.539 -1.041 1.00 88.88 83 SER A C 1
ATOM 627 O O . SER A 1 83 ? -12.513 4.414 -1.894 1.00 88.88 83 SER A O 1
ATOM 629 N N . CYS A 1 84 ? -12.962 3.671 0.160 1.00 86.25 84 CYS A N 1
ATOM 630 C CA . CYS A 1 84 ? -13.842 4.804 0.477 1.00 86.25 84 CYS A CA 1
ATOM 631 C C . CYS A 1 84 ? -13.089 6.140 0.552 1.00 86.25 84 CYS A C 1
ATOM 633 O O . CYS A 1 84 ? -13.652 7.180 0.224 1.00 86.25 84 CYS A O 1
ATOM 635 N N . ASN A 1 85 ? -11.839 6.107 1.018 1.00 85.69 85 ASN A N 1
ATOM 636 C CA . ASN A 1 85 ? -11.013 7.298 1.231 1.00 85.69 85 ASN A CA 1
ATOM 637 C C . ASN A 1 85 ? -9.943 7.486 0.147 1.00 85.69 85 ASN A C 1
ATOM 639 O O . ASN A 1 85 ? -9.249 8.502 0.154 1.00 85.69 85 ASN A O 1
ATOM 643 N N . GLY A 1 86 ? -9.831 6.534 -0.782 1.00 85.25 86 GLY A N 1
ATOM 644 C CA . GLY A 1 86 ? -8.777 6.486 -1.782 1.00 85.25 86 GLY A CA 1
ATOM 645 C C . GLY A 1 86 ? -7.422 6.068 -1.205 1.00 85.25 86 GLY A C 1
ATOM 646 O O . GLY A 1 86 ? -7.121 6.232 -0.019 1.00 85.25 86 GLY A O 1
ATOM 647 N N . THR A 1 87 ? -6.567 5.586 -2.098 1.00 86.94 87 THR A N 1
ATOM 648 C CA . THR A 1 87 ? -5.139 5.386 -1.859 1.00 86.94 87 THR A CA 1
ATOM 649 C C . THR A 1 87 ? -4.386 6.603 -2.377 1.00 86.94 87 THR A C 1
ATOM 651 O O . THR A 1 87 ? -4.676 7.073 -3.468 1.00 86.94 87 THR A O 1
ATOM 654 N N . CYS A 1 88 ? -3.402 7.127 -1.649 1.00 85.94 88 CYS A N 1
ATOM 655 C CA . CYS A 1 88 ? -2.614 8.276 -2.106 1.00 85.94 88 CYS A CA 1
ATOM 656 C C . CYS A 1 88 ? -1.115 7.972 -2.118 1.00 85.94 88 CYS A C 1
ATOM 658 O O . CYS A 1 88 ? -0.605 7.287 -1.234 1.00 85.94 88 CYS A O 1
ATOM 660 N N . VAL A 1 89 ? -0.375 8.542 -3.070 1.00 85.88 89 VAL A N 1
ATOM 661 C CA . VAL A 1 89 ? 1.093 8.469 -3.127 1.00 85.88 89 VAL A CA 1
ATOM 662 C C . VAL A 1 89 ? 1.717 9.850 -3.151 1.00 85.88 89 VAL A C 1
ATOM 664 O O . VAL A 1 89 ? 1.234 10.765 -3.805 1.00 85.88 89 VAL A O 1
ATOM 667 N N . ARG A 1 90 ? 2.820 10.015 -2.429 1.00 83.69 90 ARG A N 1
ATOM 668 C CA . ARG A 1 90 ? 3.632 11.228 -2.484 1.00 83.69 90 ARG A CA 1
ATOM 669 C C . ARG A 1 90 ? 4.671 11.085 -3.589 1.00 83.69 90 ARG A C 1
ATOM 671 O O . ARG A 1 90 ? 5.483 10.162 -3.520 1.00 83.69 90 ARG A O 1
ATOM 678 N N . LEU A 1 91 ? 4.666 12.012 -4.547 1.00 75.94 91 LEU A N 1
ATOM 679 C CA . LEU A 1 91 ? 5.455 11.949 -5.787 1.00 75.94 91 LEU A CA 1
ATOM 680 C C . LEU A 1 91 ? 6.797 12.705 -5.734 1.00 75.94 91 LEU A C 1
ATOM 682 O O . LEU A 1 91 ? 7.349 13.061 -6.770 1.00 75.94 91 LEU A O 1
ATOM 686 N N . SER A 1 92 ? 7.342 12.962 -4.546 1.00 69.69 92 SER A N 1
ATOM 687 C CA . SER A 1 92 ? 8.654 13.597 -4.393 1.00 69.69 92 SER A CA 1
ATOM 688 C C . SER A 1 92 ? 9.714 12.651 -3.863 1.00 69.69 92 SER A C 1
ATOM 690 O O . SER A 1 92 ? 9.424 11.691 -3.144 1.00 69.69 92 SER A O 1
ATOM 692 N N . GLU A 1 93 ? 10.963 12.998 -4.163 1.00 67.00 93 GLU A N 1
ATOM 693 C CA . GLU A 1 93 ? 12.128 12.417 -3.514 1.00 67.00 93 GLU A CA 1
ATOM 694 C C . GLU A 1 93 ? 12.046 12.544 -1.990 1.00 67.00 93 GLU A C 1
ATOM 696 O O . GLU A 1 93 ? 11.435 13.463 -1.423 1.00 67.00 93 GLU A O 1
ATOM 701 N N . GLU A 1 94 ? 12.702 11.603 -1.317 1.00 59.12 94 GLU A N 1
ATOM 702 C CA . GLU A 1 94 ? 12.840 11.628 0.128 1.00 59.12 94 GLU A CA 1
ATOM 703 C C . GLU A 1 94 ? 13.471 12.963 0.558 1.00 59.12 94 GLU A C 1
ATOM 705 O O . GLU A 1 94 ? 14.562 13.306 0.112 1.00 59.12 94 GLU A O 1
ATOM 710 N N . ARG A 1 95 ? 12.786 13.690 1.456 1.00 64.06 95 ARG A N 1
ATOM 711 C CA . ARG A 1 95 ? 13.099 15.044 1.979 1.00 64.06 95 ARG A CA 1
ATOM 712 C C . ARG A 1 95 ? 12.543 16.236 1.198 1.00 64.06 95 ARG A C 1
ATOM 714 O O . ARG A 1 95 ? 12.554 17.334 1.751 1.00 64.06 95 ARG A O 1
ATOM 721 N N . ILE A 1 96 ? 11.982 16.060 0.003 1.00 72.19 96 ILE A N 1
ATOM 722 C CA . ILE A 1 96 ? 11.280 17.154 -0.684 1.00 72.19 96 ILE A CA 1
ATOM 723 C C . ILE A 1 96 ? 9.796 17.068 -0.351 1.00 72.19 96 ILE A C 1
ATOM 725 O O . ILE A 1 96 ? 9.181 16.006 -0.462 1.00 72.19 96 ILE A O 1
ATOM 729 N N . SER A 1 97 ? 9.202 18.181 0.078 1.00 71.38 97 SER A N 1
ATOM 730 C CA . SER A 1 97 ? 7.764 18.214 0.310 1.00 71.38 97 SER A CA 1
ATOM 731 C C . SER A 1 97 ? 7.002 18.375 -0.999 1.00 71.38 97 SER A C 1
ATOM 733 O O . SER A 1 97 ? 7.109 19.418 -1.631 1.00 71.38 97 SER A O 1
ATOM 735 N N . SER A 1 98 ? 6.214 17.371 -1.378 1.00 73.06 98 SER A N 1
ATOM 736 C CA . SER A 1 98 ? 5.207 17.463 -2.444 1.00 73.06 98 SER A CA 1
ATOM 737 C C . SER A 1 98 ? 3.818 17.105 -1.934 1.00 73.06 98 SER A C 1
ATOM 739 O O . SER A 1 98 ? 3.675 16.546 -0.835 1.00 73.06 98 SER A O 1
ATOM 741 N N . ASP A 1 99 ? 2.826 17.442 -2.755 1.00 77.44 99 ASP A N 1
ATOM 742 C CA . ASP A 1 99 ? 1.437 17.059 -2.570 1.00 77.44 99 ASP A CA 1
ATOM 743 C C . ASP A 1 99 ? 1.218 15.567 -2.856 1.00 77.44 99 ASP A C 1
ATOM 745 O O . ASP A 1 99 ? 1.992 14.896 -3.544 1.00 77.44 99 ASP A O 1
ATOM 749 N N . TRP A 1 100 ? 0.139 15.049 -2.284 1.00 80.25 100 TRP A N 1
ATOM 750 C CA . TRP A 1 100 ? -0.313 13.686 -2.500 1.00 80.25 100 TRP A CA 1
ATOM 751 C C . TRP A 1 100 ? -1.061 13.570 -3.832 1.00 80.25 100 TRP A C 1
ATOM 753 O O . TRP A 1 100 ? -1.890 14.418 -4.156 1.00 80.25 100 TRP A O 1
ATOM 763 N N . HIS A 1 101 ? -0.800 12.491 -4.565 1.00 82.88 101 HIS A N 1
ATOM 764 C CA . HIS A 1 101 ? -1.547 12.066 -5.746 1.00 82.88 101 HIS A CA 1
ATOM 765 C C . HIS A 1 101 ? -2.496 10.924 -5.361 1.00 82.88 101 HIS A C 1
ATOM 767 O O . HIS A 1 101 ? -2.009 9.847 -5.001 1.00 82.88 101 HIS A O 1
ATOM 773 N N . PRO A 1 102 ? -3.824 11.133 -5.391 1.00 79.25 102 PRO A N 1
ATOM 774 C CA . PRO A 1 102 ? -4.789 10.052 -5.241 1.00 79.25 102 PRO A CA 1
ATOM 775 C C . PRO A 1 102 ? -4.668 9.070 -6.408 1.00 79.25 102 PRO A C 1
ATOM 777 O O . PRO A 1 102 ? -4.769 9.474 -7.563 1.00 79.25 102 PRO A O 1
ATOM 780 N N . ILE A 1 103 ? -4.469 7.794 -6.097 1.00 82.06 103 ILE A N 1
ATOM 781 C CA . ILE A 1 103 ? -4.497 6.697 -7.057 1.00 82.06 103 ILE A CA 1
ATOM 782 C C . ILE A 1 103 ? -5.952 6.383 -7.374 1.00 82.06 103 ILE A C 1
ATOM 784 O O . ILE A 1 103 ? -6.730 6.038 -6.482 1.00 82.06 103 ILE A O 1
ATOM 788 N N . MET A 1 104 ? -6.291 6.483 -8.653 1.00 76.62 104 MET A N 1
ATOM 789 C CA . MET A 1 104 ? -7.598 6.117 -9.190 1.00 76.62 104 MET A CA 1
ATOM 790 C C . MET A 1 104 ? -7.550 4.755 -9.887 1.00 76.62 104 MET A C 1
ATOM 792 O O . MET A 1 104 ? -6.485 4.280 -10.286 1.00 76.62 104 MET A O 1
ATOM 796 N N . ASP A 1 105 ? -8.714 4.129 -10.075 1.00 63.12 105 ASP A N 1
ATOM 797 C CA . ASP A 1 105 ? -8.813 2.948 -10.935 1.00 63.12 105 ASP A CA 1
ATOM 798 C C . ASP A 1 105 ? -8.351 3.288 -12.362 1.00 63.12 105 ASP A C 1
ATOM 800 O O . ASP A 1 105 ? -8.735 4.311 -12.933 1.00 63.12 105 ASP A O 1
ATOM 804 N N . GLY A 1 106 ? -7.488 2.441 -12.922 1.00 64.31 106 GLY A N 1
ATOM 805 C CA . GLY A 1 106 ? -6.856 2.669 -14.220 1.00 64.31 106 GLY A CA 1
ATOM 806 C C . GLY A 1 106 ? -5.682 3.654 -14.220 1.00 64.31 106 GLY A C 1
ATOM 807 O O . GLY A 1 106 ? -5.115 3.886 -15.292 1.00 64.31 106 GLY A O 1
ATOM 808 N N . ASP A 1 107 ? -5.278 4.208 -13.070 1.00 67.62 107 ASP A N 1
ATOM 809 C CA . ASP A 1 107 ? -3.983 4.880 -12.983 1.00 67.62 107 ASP A CA 1
ATOM 810 C C . ASP A 1 107 ? -2.895 3.864 -13.337 1.00 67.62 107 ASP A C 1
ATOM 812 O O . ASP A 1 107 ? -2.761 2.809 -12.717 1.00 67.62 107 ASP A O 1
ATOM 816 N N . VAL A 1 108 ? -2.133 4.181 -14.381 1.00 63.31 108 VAL A N 1
ATOM 817 C CA . VAL A 1 108 ? -1.006 3.373 -14.829 1.00 63.31 108 VAL A CA 1
ATOM 818 C C . VAL A 1 108 ? 0.285 4.164 -14.638 1.00 63.31 108 VAL A C 1
ATOM 820 O O . VAL A 1 108 ? 0.346 5.360 -14.955 1.00 63.31 108 VAL A O 1
ATOM 823 N N . PRO A 1 109 ? 1.336 3.517 -14.126 1.00 61.69 109 PRO A N 1
ATOM 824 C CA . PRO A 1 109 ? 2.667 4.087 -14.131 1.00 61.69 109 PRO A CA 1
ATOM 825 C C . PRO A 1 109 ? 3.183 4.113 -15.567 1.00 61.69 109 PRO A C 1
ATOM 827 O O . PRO A 1 109 ? 3.011 3.163 -16.332 1.00 61.69 109 PRO A O 1
ATOM 830 N N . ASP A 1 110 ? 3.812 5.214 -15.954 1.00 59.81 110 ASP A N 1
ATOM 831 C CA . ASP A 1 110 ? 4.510 5.282 -17.225 1.00 59.81 110 ASP A CA 1
ATOM 832 C C . ASP A 1 110 ? 5.834 4.497 -17.186 1.00 59.81 110 ASP A C 1
ATOM 834 O O . ASP A 1 110 ? 6.234 3.936 -16.165 1.00 59.81 110 ASP A O 1
ATOM 838 N N . LEU A 1 111 ? 6.532 4.443 -18.324 1.00 46.47 111 LEU A N 1
ATOM 839 C CA . LEU A 1 111 ? 7.799 3.713 -18.473 1.00 46.47 111 LEU A CA 1
ATOM 840 C C . LEU A 1 111 ? 8.920 4.205 -17.533 1.00 46.47 111 LEU A C 1
ATOM 842 O O . LEU A 1 111 ? 9.941 3.532 -17.418 1.00 46.47 111 LEU A O 1
ATOM 846 N N . ALA A 1 112 ? 8.746 5.354 -16.873 1.00 51.28 112 ALA A N 1
ATOM 847 C CA . ALA A 1 112 ? 9.660 5.888 -15.868 1.00 51.28 112 ALA A CA 1
ATOM 848 C C . ALA A 1 112 ? 9.170 5.644 -14.424 1.00 51.28 112 ALA A C 1
ATOM 850 O O . ALA A 1 112 ? 9.772 6.155 -13.480 1.00 51.28 112 ALA A O 1
ATOM 851 N N . GLY A 1 113 ? 8.090 4.877 -14.234 1.00 54.53 113 GLY A N 1
ATOM 852 C CA . GLY A 1 113 ? 7.486 4.619 -12.927 1.00 54.53 113 GLY A CA 1
ATOM 853 C C . GLY A 1 113 ? 6.659 5.790 -12.388 1.00 54.53 113 GLY A C 1
ATOM 854 O O . GLY A 1 113 ? 6.356 5.822 -11.194 1.00 54.53 113 GLY A O 1
ATOM 855 N N . ILE A 1 114 ? 6.299 6.758 -13.237 1.00 56.34 114 ILE A N 1
ATOM 856 C CA . ILE A 1 114 ? 5.531 7.943 -12.850 1.00 56.34 114 ILE A CA 1
ATOM 857 C C . ILE A 1 114 ? 4.053 7.6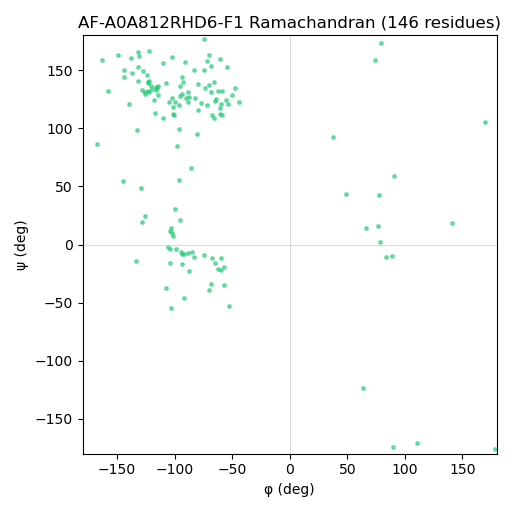90 -13.141 1.00 56.34 114 ILE A C 1
ATOM 859 O O . ILE A 1 114 ? 3.658 7.467 -14.284 1.00 56.34 114 ILE A O 1
ATOM 863 N N . TRP A 1 115 ? 3.219 7.748 -12.106 1.00 61.41 115 TRP A N 1
ATOM 864 C CA . TRP A 1 115 ? 1.768 7.625 -12.239 1.00 61.41 115 TRP A CA 1
ATOM 865 C C . TRP A 1 115 ? 1.211 8.802 -13.040 1.00 61.41 115 TRP A C 1
ATOM 867 O O . TRP A 1 115 ? 1.418 9.961 -12.673 1.00 61.41 115 TRP A O 1
ATOM 877 N N . ARG A 1 116 ? 0.497 8.518 -14.135 1.00 52.75 116 ARG A N 1
ATOM 878 C CA . ARG A 1 116 ? -0.317 9.532 -14.812 1.00 52.75 116 ARG A CA 1
ATOM 879 C C . ARG A 1 116 ? -1.760 9.354 -14.394 1.00 52.75 116 ARG A C 1
ATOM 881 O O . ARG A 1 116 ? -2.331 8.295 -14.626 1.00 52.75 116 ARG A O 1
ATOM 888 N N . ALA A 1 117 ? -2.331 10.419 -13.840 1.00 44.25 117 ALA A N 1
ATOM 889 C CA . ALA A 1 117 ? -3.755 10.488 -13.569 1.00 44.25 117 ALA A CA 1
ATOM 890 C C . ALA A 1 117 ? -4.530 10.177 -14.855 1.00 44.25 117 ALA A C 1
ATOM 892 O O . ALA A 1 117 ? -4.410 10.906 -15.851 1.00 44.25 117 ALA A O 1
ATOM 893 N N . SER A 1 118 ? -5.367 9.142 -14.830 1.00 45.53 118 SER A N 1
ATOM 894 C CA . SER A 1 118 ? -6.529 9.160 -15.710 1.00 45.53 118 SER A CA 1
ATOM 895 C C . SER A 1 118 ? -7.376 10.366 -15.283 1.00 45.53 118 SER A C 1
ATOM 897 O O . SER A 1 118 ? -7.535 10.648 -14.095 1.00 45.53 118 SER A O 1
ATOM 899 N N . SER A 1 119 ? -7.807 11.194 -16.238 1.00 40.28 119 SER A N 1
ATOM 900 C CA . SER A 1 119 ? -8.561 12.414 -15.915 1.00 40.28 119 SER A CA 1
ATOM 901 C C . SER A 1 119 ? -9.711 12.059 -14.970 1.00 40.28 119 SER A C 1
ATOM 903 O O . SER A 1 119 ? -10.461 11.142 -15.308 1.00 40.28 119 SER A O 1
ATOM 905 N N . PRO A 1 120 ? -9.881 12.740 -13.819 1.00 40.22 120 PRO A N 1
ATOM 906 C CA . PRO A 1 120 ? -10.911 12.353 -12.874 1.00 40.22 120 PRO A CA 1
ATOM 907 C C . PRO A 1 120 ? -12.260 12.475 -13.576 1.00 40.22 120 PRO A C 1
ATOM 909 O O . PRO A 1 120 ? -12.710 13.577 -13.911 1.00 40.22 120 PRO A O 1
ATOM 912 N N . LEU A 1 121 ? -12.915 11.338 -13.818 1.00 33.72 121 LEU A N 1
ATOM 913 C CA . LEU A 1 121 ? -14.345 11.343 -14.065 1.00 33.72 121 LEU A CA 1
ATOM 914 C C . LEU A 1 121 ? -14.959 11.957 -12.812 1.00 33.72 121 LEU A C 1
ATOM 916 O O . LEU A 1 121 ? -14.851 11.415 -11.714 1.00 33.72 121 LEU A O 1
ATOM 920 N N . LYS A 1 122 ? -15.504 13.165 -12.981 1.00 31.11 122 LYS A N 1
ATOM 921 C CA . LYS A 1 122 ? -16.150 13.943 -11.925 1.00 31.11 122 LYS A CA 1
ATOM 922 C C . LYS A 1 122 ? -17.055 13.003 -11.118 1.00 31.11 122 LYS A C 1
ATOM 924 O O . LYS A 1 122 ? -17.953 12.419 -11.727 1.00 31.11 122 LYS A O 1
ATOM 929 N N . PRO A 1 123 ? -16.879 12.856 -9.794 1.00 34.88 123 PRO A N 1
ATOM 930 C CA . PRO A 1 123 ? -17.790 12.037 -9.016 1.00 34.88 123 PRO A CA 1
ATOM 931 C C . PRO A 1 123 ? -19.170 12.697 -9.038 1.00 34.88 123 PRO A C 1
ATOM 933 O O . PRO A 1 123 ? -19.394 13.757 -8.454 1.00 34.88 123 PRO A O 1
ATOM 936 N N . SER A 1 124 ? -20.103 12.077 -9.756 1.00 35.12 124 SER A N 1
ATOM 937 C CA . SER A 1 124 ? -21.520 12.414 -9.737 1.00 35.12 124 SER A CA 1
ATOM 938 C C . SER A 1 124 ? -22.199 11.676 -8.584 1.00 35.12 124 SER A C 1
ATOM 940 O O . SER A 1 124 ? -23.026 10.807 -8.821 1.00 35.12 124 SER A O 1
ATOM 942 N N . ILE A 1 125 ? -21.855 11.986 -7.336 1.00 35.22 125 ILE A N 1
ATOM 943 C CA . ILE A 1 125 ? -22.720 11.673 -6.191 1.00 35.22 125 ILE A CA 1
ATOM 944 C C . ILE A 1 125 ? -22.684 12.860 -5.228 1.00 35.22 125 ILE A C 1
ATOM 946 O O . ILE A 1 125 ? -21.635 13.272 -4.735 1.00 35.22 125 ILE A O 1
ATOM 950 N N . ALA A 1 126 ? -23.869 13.419 -4.991 1.00 33.16 126 ALA A N 1
ATOM 951 C CA . ALA A 1 126 ? -24.129 14.450 -4.006 1.00 33.16 126 ALA A CA 1
ATOM 952 C C . ALA A 1 126 ? -23.783 13.935 -2.601 1.00 33.16 126 ALA A C 1
ATOM 954 O O . ALA A 1 126 ? -24.402 12.998 -2.104 1.00 33.16 126 ALA A O 1
ATOM 955 N N . VAL A 1 127 ? -22.816 14.577 -1.946 1.00 32.03 127 VAL A N 1
ATOM 956 C CA . VAL A 1 127 ? -22.575 14.398 -0.513 1.00 32.03 127 VAL A CA 1
ATOM 957 C C . VAL A 1 127 ? -23.590 15.263 0.230 1.00 32.03 127 VAL A C 1
ATOM 959 O O . VAL A 1 127 ? -23.389 16.461 0.428 1.00 32.03 127 VAL A O 1
ATOM 962 N N . THR A 1 128 ? -24.711 14.666 0.629 1.00 31.81 128 THR A N 1
ATOM 963 C CA . THR A 1 128 ? -25.539 15.213 1.705 1.00 31.81 128 THR A CA 1
ATOM 964 C C . THR A 1 128 ? -24.769 15.104 3.016 1.00 31.81 128 THR A C 1
ATOM 966 O O . THR A 1 128 ? -24.525 14.010 3.509 1.00 31.81 128 THR A O 1
ATOM 969 N N . SER A 1 129 ? -24.388 16.273 3.532 1.00 36.81 129 SER A N 1
ATOM 970 C CA . SER A 1 129 ? -24.173 16.622 4.940 1.00 36.81 129 SER A CA 1
ATOM 971 C C . SER A 1 129 ? -23.546 15.552 5.837 1.00 36.81 129 SER A C 1
ATOM 973 O O . SER A 1 129 ? -24.260 14.773 6.448 1.00 36.81 129 SER A O 1
ATOM 975 N N . PHE A 1 130 ? -22.216 15.575 5.956 1.00 38.16 130 PHE A N 1
ATOM 976 C CA . PHE A 1 130 ? -21.430 15.695 7.200 1.00 38.16 130 PHE A CA 1
ATOM 977 C C . PHE A 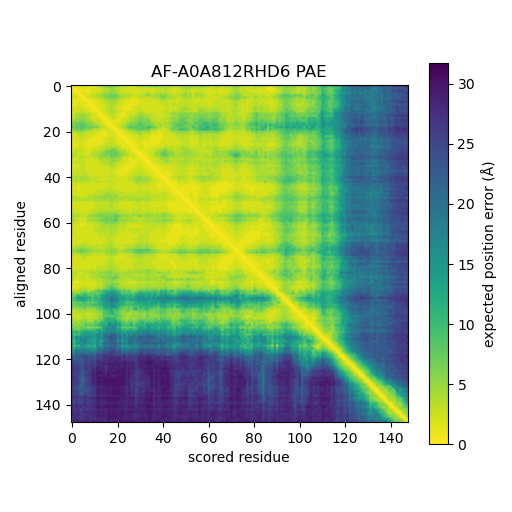1 130 ? -19.965 15.400 6.837 1.00 38.16 130 PHE A C 1
ATOM 979 O O . PHE A 1 130 ? -19.609 14.262 6.559 1.00 38.16 130 PHE A O 1
ATOM 986 N N . GLY A 1 131 ? -19.126 16.443 6.775 1.00 32.16 131 GLY A N 1
ATOM 987 C CA . GLY A 1 131 ? -17.704 16.304 6.416 1.00 32.16 131 GLY A CA 1
ATOM 988 C C . GLY A 1 131 ? -17.108 17.404 5.528 1.00 32.16 131 GLY A C 1
ATOM 989 O O . GLY A 1 131 ? -16.061 17.194 4.930 1.00 32.16 131 GLY A O 1
ATOM 990 N N . LEU A 1 132 ? -17.725 18.586 5.416 1.00 36.44 132 LEU A N 1
ATOM 991 C CA . LEU A 1 132 ? -17.094 19.750 4.779 1.00 36.44 132 LEU A CA 1
ATOM 992 C C . LEU A 1 132 ? -16.485 20.677 5.838 1.00 36.44 132 LEU A C 1
ATOM 994 O O . LEU A 1 132 ? -17.106 21.658 6.232 1.00 36.44 132 LEU A O 1
ATOM 998 N N . MET A 1 133 ? -15.257 20.392 6.276 1.00 33.22 133 MET A N 1
ATOM 999 C CA . MET A 1 133 ? -14.424 21.405 6.952 1.00 33.22 133 MET A CA 1
ATOM 1000 C C . MET A 1 133 ? -12.976 21.471 6.435 1.00 33.22 133 MET A C 1
ATOM 1002 O O . MET A 1 133 ? -12.304 22.472 6.652 1.00 33.22 133 MET A O 1
ATOM 1006 N N . TRP A 1 134 ? -12.489 20.492 5.666 1.00 33.94 134 TRP A N 1
ATOM 1007 C CA . TRP A 1 134 ? -11.047 20.412 5.376 1.00 33.94 134 TRP A CA 1
ATOM 1008 C C . TRP A 1 134 ? -10.608 20.873 3.978 1.00 33.94 134 TRP A C 1
ATOM 1010 O O . TRP A 1 134 ? -9.440 21.192 3.788 1.00 33.94 134 TRP A O 1
ATOM 1020 N N . ILE A 1 135 ? -11.519 21.014 3.008 1.00 36.09 135 ILE A N 1
ATOM 1021 C CA . ILE A 1 135 ? -11.136 21.345 1.616 1.00 36.09 135 ILE A CA 1
ATOM 1022 C C . ILE A 1 135 ? -11.178 22.859 1.322 1.00 36.09 135 ILE A C 1
ATOM 1024 O O . ILE A 1 135 ? -10.551 23.329 0.377 1.00 36.09 135 ILE A O 1
ATOM 1028 N N . LYS A 1 136 ? -11.843 23.675 2.153 1.00 32.25 136 LYS A N 1
ATOM 1029 C CA . LYS A 1 136 ? -12.035 25.111 1.860 1.00 32.25 136 LYS A CA 1
ATOM 1030 C C . LYS A 1 136 ? -10.998 26.060 2.472 1.00 32.25 136 LYS A C 1
ATOM 1032 O O . LYS A 1 136 ? -11.017 27.240 2.137 1.00 32.25 136 LYS A O 1
ATOM 1037 N N . LEU A 1 137 ? -10.082 25.583 3.322 1.00 31.14 137 LEU A N 1
ATOM 1038 C CA . LEU A 1 137 ? -9.174 26.471 4.069 1.00 31.14 137 LEU A CA 1
ATOM 1039 C C . LEU A 1 137 ? -7.767 26.634 3.467 1.00 31.14 137 LEU A C 1
ATOM 1041 O O . LEU A 1 137 ? -6.995 27.446 3.965 1.00 31.14 137 LEU A O 1
ATOM 1045 N N . ARG A 1 138 ? -7.415 25.935 2.378 1.00 34.44 138 ARG A N 1
ATOM 1046 C CA . ARG A 1 138 ? -6.052 26.016 1.807 1.00 34.44 138 ARG A CA 1
ATOM 1047 C C . ARG A 1 138 ? -5.910 26.817 0.508 1.00 34.44 138 ARG A C 1
ATOM 1049 O O . ARG A 1 138 ? -4.789 27.029 0.066 1.00 34.44 138 ARG A O 1
ATOM 1056 N N . MET A 1 139 ? -7.004 27.343 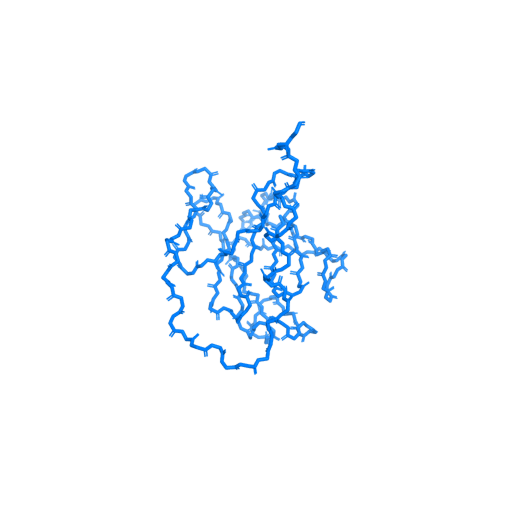-0.050 1.00 36.03 139 ME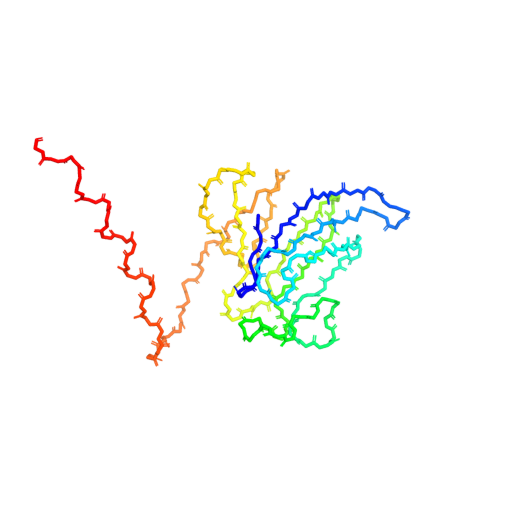T A N 1
ATOM 1057 C CA . MET A 1 139 ? -6.951 28.257 -1.207 1.00 36.03 139 MET A CA 1
ATOM 1058 C C . MET A 1 139 ? -6.935 29.749 -0.838 1.00 36.03 139 MET A C 1
ATOM 1060 O O . MET A 1 139 ? -6.706 30.575 -1.713 1.00 36.03 139 MET A O 1
ATOM 1064 N N . LEU A 1 140 ? -7.128 30.122 0.435 1.00 36.34 140 LEU A N 1
ATOM 1065 C CA . LEU A 1 140 ? -7.272 31.533 0.833 1.00 36.34 140 LEU A CA 1
ATOM 1066 C C . LEU A 1 140 ? -6.028 32.170 1.492 1.00 36.34 140 LEU A C 1
ATOM 1068 O O . LEU A 1 140 ? -6.144 33.241 2.077 1.00 36.34 140 LEU A O 1
ATOM 1072 N N . VAL A 1 141 ? -4.844 31.546 1.412 1.00 41.56 141 VAL A N 1
ATOM 1073 C CA . VAL A 1 141 ? -3.590 32.067 2.024 1.00 41.56 141 VAL A CA 1
ATOM 1074 C C . VAL A 1 141 ? -2.444 32.193 1.000 1.00 41.56 141 VAL A C 1
ATOM 1076 O O . VAL A 1 141 ? -1.270 32.179 1.349 1.00 41.56 141 VAL A O 1
ATOM 1079 N N . ARG A 1 142 ? -2.747 32.334 -0.298 1.00 38.56 142 ARG A N 1
ATOM 1080 C CA . ARG A 1 142 ? -1.714 32.576 -1.331 1.00 38.56 142 ARG A CA 1
ATOM 1081 C C . ARG A 1 142 ? -1.984 33.771 -2.254 1.00 38.56 142 ARG A C 1
ATOM 1083 O O . ARG A 1 142 ? -1.392 33.846 -3.318 1.00 38.56 142 AR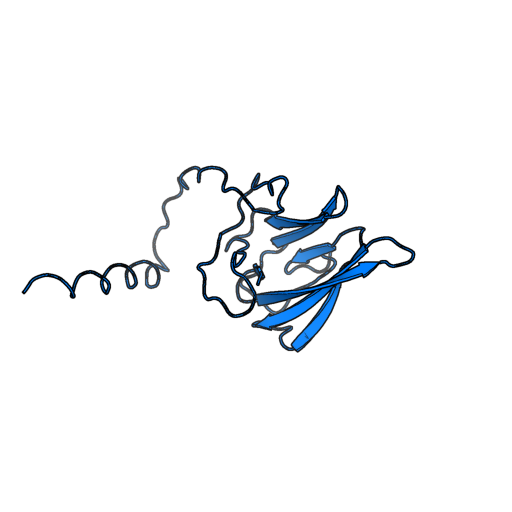G A O 1
ATOM 1090 N N . LEU A 1 143 ? -2.842 34.711 -1.853 1.00 41.56 143 LEU A N 1
ATOM 1091 C CA . LEU A 1 143 ? -3.080 35.961 -2.596 1.00 41.56 143 LEU A CA 1
ATOM 1092 C C . LEU A 1 143 ? -2.964 37.193 -1.688 1.00 41.56 143 LEU A C 1
ATOM 1094 O O . LEU A 1 143 ? -3.851 38.042 -1.657 1.00 41.56 143 LEU A O 1
ATOM 1098 N N . ARG A 1 144 ? -1.886 37.275 -0.901 1.00 42.28 144 ARG A N 1
ATOM 1099 C CA . ARG A 1 144 ? -1.549 38.510 -0.183 1.00 42.28 144 ARG A CA 1
ATOM 1100 C C . ARG A 1 144 ? -0.047 38.728 -0.076 1.00 42.28 144 ARG A C 1
ATOM 1102 O O . ARG A 1 144 ? 0.471 38.881 1.016 1.00 42.28 144 ARG A O 1
ATOM 1109 N N . GLU A 1 145 ? 0.608 38.721 -1.222 1.00 47.84 145 GLU A N 1
ATOM 1110 C CA . GLU A 1 145 ? 1.929 39.300 -1.469 1.00 47.84 145 GLU A CA 1
ATOM 1111 C C . GLU A 1 145 ? 1.970 39.538 -2.989 1.00 47.84 145 GLU A C 1
ATOM 1113 O O . GLU A 1 145 ? 1.523 38.673 -3.738 1.00 47.84 145 GLU A O 1
ATOM 1118 N N . ASP A 1 146 ? 2.393 40.733 -3.405 1.00 41.72 146 ASP A N 1
ATOM 1119 C CA . ASP A 1 146 ? 2.364 41.310 -4.767 1.00 41.72 146 ASP A CA 1
ATOM 1120 C C . ASP A 1 146 ? 1.115 42.125 -5.165 1.00 41.72 146 ASP A C 1
ATOM 1122 O O . ASP A 1 146 ? 0.461 41.860 -6.172 1.00 41.72 146 ASP A O 1
ATOM 1126 N N . SER A 1 147 ? 0.838 43.193 -4.406 1.00 43.50 147 SER A N 1
ATOM 1127 C CA . SER A 1 147 ? 0.563 44.519 -4.992 1.00 43.50 147 SER A CA 1
ATOM 1128 C C . SER A 1 147 ? 0.592 45.609 -3.911 1.00 43.50 147 SER A C 1
ATOM 1130 O O . SER A 1 147 ? -0.448 45.922 -3.333 1.00 43.50 147 SER A O 1
ATOM 1132 N N . GLU A 1 148 ? 1.781 46.146 -3.635 1.00 39.28 148 GLU A N 1
ATOM 1133 C CA . GLU A 1 148 ? 2.058 47.560 -3.308 1.00 39.28 148 GLU A CA 1
ATOM 1134 C C . GLU A 1 148 ? 3.571 47.812 -3.342 1.00 39.28 148 GLU A C 1
ATOM 1136 O O . GLU A 1 148 ? 4.320 46.991 -2.765 1.00 39.28 148 GLU A O 1
#

Mean predicted aligned error: 11.98 Å

Secondary structure (DSSP, 8-state):
-EEETTEEEEEEEEEEETTEEEEEEEEEESTTTT-EEEEPTT-EEEESSTTSSEE-TT-TTS-SS-EEEEEETTEEEEEE-S-SS-EEEE-S-TT----EEEEPTT-EE-TTSPEEPPP---------SS--SSSSSSSSSSSSSS--

pLDDT: mean 74.41, std 22.04, range [31.11, 96.56]

Radius of gyration: 17.42 Å; Cα contacts (8 Å, |Δi|>4): 278; chains: 1; bounding box: 42×64×32 Å